Protein AF-A0A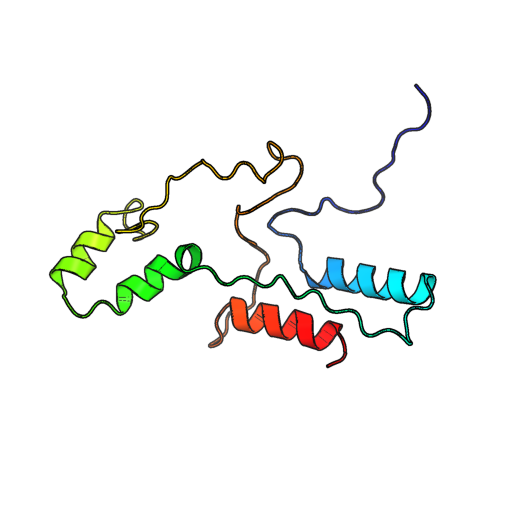3D3V7T3-F1 (afdb_monomer)

Solvent-accessible surface area (backbone atoms only — not comparable to full-atom values): 8305 Å² total; per-residue (Å²): 142,79,78,84,83,74,78,88,64,83,82,86,55,50,59,49,55,63,66,59,59,50,51,51,50,54,51,53,35,60,78,67,66,40,86,90,53,91,84,78,90,79,88,78,78,88,57,65,72,84,46,30,45,61,57,48,68,68,46,81,54,65,65,62,37,51,56,26,34,71,24,61,88,58,55,19,41,68,45,95,50,98,67,71,85,89,73,65,83,70,15,58,94,74,76,42,88,43,92,80,58,85,58,41,87,72,80,92,61,97,61,55,71,66,58,53,54,51,48,56,53,39,55,73,73,73,98

Radius of gyration: 19.42 Å; Cα contacts (8 Å, |Δi|>4): 81; chains: 1; bounding box: 36×46×53 Å

pLDDT: mean 79.69, std 11.75, range [42.53, 96.94]

Foldseek 3Di:
DDDDPPDPDDDDDLADAVLVVLVVVVVVCVVVVVPVPQDDDPPDDDDCQVVVLVVLVPPPDVVLSVQLCVPPVRSSRPRVDPDDPPPPVPCVVVPRHDPPHRPHDDDDDPDDPSVRSVVSRVVSSVD

Secondary structure (DSSP, 8-state):
--------SPPP-TT--HHHHHHHHHHHHHHTT-TTS----------HHHHHHHHGGG-S-HHHHHHHHTTGGGT-TTTT----TT--TTSGGGTS--SS---------SS-HHHHHHHHHHHHHT-

Sequence (127 aa):
MSDEFKRTYPEIDDWTDSRELLAHARQQAKERQLDDVFIVDIDSHISDGGNWPEIMGYVEDPVVREAASAFGNGSKHGAFLNGSEGLQWQNVWGRIPHGQGLKEPVESSELSRETILARRCIEQMGL

Structure (mmCIF, N/CA/C/O backbone):
data_AF-A0A3D3V7T3-F1
#
_entry.id   AF-A0A3D3V7T3-F1
#
loop_
_atom_site.group_PDB
_atom_site.id
_atom_site.type_symbol
_atom_site.label_atom_id
_atom_site.label_alt_id
_atom_site.label_comp_id
_atom_site.label_asym_id
_atom_site.label_entity_id
_atom_site.label_seq_id
_atom_site.pdbx_PDB_ins_code
_atom_site.Cartn_x
_atom_site.Cartn_y
_atom_site.Cartn_z
_atom_site.occupancy
_atom_site.B_iso_or_equiv
_atom_site.auth_seq_id
_atom_site.auth_comp_id
_atom_site.auth_asym_id
_atom_site.auth_atom_id
_atom_site.pdbx_PDB_model_num
ATOM 1 N N . MET A 1 1 ? -8.322 32.851 24.226 1.00 42.53 1 MET A N 1
ATOM 2 C CA . MET A 1 1 ? -7.510 31.808 23.569 1.00 42.53 1 MET A CA 1
ATOM 3 C C . MET A 1 1 ? -7.215 30.778 24.638 1.00 42.53 1 MET A C 1
ATOM 5 O O . MET A 1 1 ? -6.220 30.896 25.334 1.00 42.53 1 MET A O 1
ATOM 9 N N . SER A 1 2 ? -8.202 29.927 24.899 1.00 49.91 2 SER A N 1
ATOM 10 C CA . SER A 1 2 ? -8.234 28.994 26.025 1.00 49.91 2 SER A CA 1
ATOM 11 C C . SER A 1 2 ? -7.915 27.585 25.543 1.00 49.91 2 SER A C 1
ATOM 13 O O . SER A 1 2 ? -8.386 27.193 24.478 1.00 49.91 2 SER A O 1
ATOM 15 N N . ASP A 1 3 ? -7.153 26.891 26.384 1.00 49.31 3 ASP A N 1
ATOM 16 C CA . ASP A 1 3 ? -6.738 25.491 26.348 1.00 49.31 3 ASP A CA 1
ATOM 17 C C . ASP A 1 3 ? -5.832 25.077 25.181 1.00 49.31 3 ASP A C 1
ATOM 19 O O . ASP A 1 3 ? -6.251 24.842 24.049 1.00 49.31 3 ASP A O 1
ATOM 23 N N . GLU A 1 4 ? -4.539 24.965 25.507 1.00 52.84 4 GLU A N 1
ATOM 24 C CA . GLU A 1 4 ? -3.542 24.243 24.722 1.00 52.84 4 GLU A CA 1
ATOM 25 C C . GLU A 1 4 ? -4.068 22.837 24.421 1.00 52.84 4 GLU A C 1
ATOM 27 O O . GLU A 1 4 ? -4.159 21.982 25.304 1.00 52.84 4 GLU A O 1
ATOM 32 N N . PHE A 1 5 ? -4.403 22.583 23.157 1.00 55.09 5 PHE A N 1
ATOM 33 C CA . PHE A 1 5 ? -4.695 21.242 22.675 1.00 55.09 5 PHE A CA 1
ATOM 34 C C . PHE A 1 5 ? -3.397 20.426 22.716 1.00 55.09 5 PHE A C 1
ATOM 36 O O . PHE A 1 5 ? -2.630 20.371 21.753 1.00 55.09 5 PHE A O 1
ATOM 43 N N . LYS A 1 6 ? -3.094 19.851 23.880 1.00 55.62 6 LYS A N 1
ATOM 44 C CA . LYS A 1 6 ? -1.904 19.034 24.080 1.00 55.62 6 LYS A CA 1
ATOM 45 C C . LYS A 1 6 ? -2.131 17.694 23.392 1.00 55.62 6 LYS A C 1
ATOM 47 O O . LYS A 1 6 ? -2.886 16.856 23.875 1.00 55.62 6 LYS A O 1
ATOM 52 N N . ARG A 1 7 ? -1.488 17.515 22.240 1.00 52.09 7 ARG A N 1
ATOM 53 C CA . ARG A 1 7 ? -1.525 16.277 21.457 1.00 52.09 7 ARG A CA 1
ATOM 54 C C . ARG A 1 7 ? -1.022 15.123 22.336 1.00 52.09 7 ARG A C 1
ATOM 56 O O . ARG A 1 7 ? 0.124 15.139 22.777 1.00 52.09 7 ARG A O 1
ATOM 63 N N . THR A 1 8 ? -1.888 14.160 22.640 1.00 63.50 8 THR A N 1
ATOM 64 C CA . THR A 1 8 ? -1.564 13.011 23.508 1.00 63.50 8 THR A CA 1
ATOM 65 C C . THR A 1 8 ? -0.986 11.822 22.747 1.00 63.50 8 THR A C 1
ATOM 67 O O . THR A 1 8 ? -0.442 10.921 23.375 1.00 63.50 8 THR A O 1
ATOM 70 N N . TYR A 1 9 ? -1.091 11.823 21.416 1.00 64.00 9 TYR A N 1
ATOM 71 C CA . TYR A 1 9 ? -0.644 10.737 20.545 1.00 64.00 9 TYR 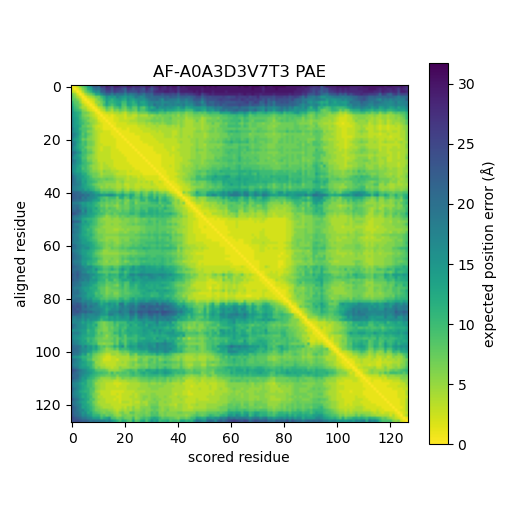A CA 1
ATOM 72 C C . TYR A 1 9 ? 0.309 11.249 19.456 1.00 64.00 9 TYR A C 1
ATOM 74 O O . TYR A 1 9 ? 0.207 12.424 19.074 1.00 64.00 9 TYR A O 1
ATOM 82 N N . PRO A 1 10 ? 1.213 10.388 18.950 1.00 69.62 10 PRO A N 1
ATOM 83 C CA . PRO A 1 10 ? 2.027 10.692 17.779 1.00 69.62 10 PRO A CA 1
ATOM 84 C C . PRO A 1 10 ? 1.169 11.109 16.579 1.00 69.62 10 PRO A C 1
ATOM 86 O O . PRO A 1 10 ? -0.023 10.807 16.493 1.00 69.62 10 PRO A O 1
ATOM 89 N N . GLU A 1 11 ? 1.779 11.842 15.654 1.00 78.88 11 GLU A N 1
ATOM 90 C CA . GLU A 1 11 ? 1.168 12.113 14.359 1.00 78.88 11 GLU A CA 1
ATOM 91 C C . GLU A 1 11 ? 1.079 10.840 13.534 1.00 78.88 11 GLU A C 1
ATOM 93 O O . GLU A 1 11 ? 2.074 10.139 13.411 1.00 78.88 11 GLU A O 1
ATOM 98 N N . ILE A 1 12 ? -0.104 10.565 12.976 1.00 80.19 12 ILE A N 1
ATOM 99 C CA . ILE A 1 12 ? -0.238 9.538 11.947 1.00 80.19 12 ILE A CA 1
ATOM 100 C C . ILE A 1 12 ? 0.344 10.124 10.667 1.00 80.19 12 ILE A C 1
ATOM 102 O O . ILE A 1 12 ? -0.134 11.143 10.167 1.00 80.19 12 ILE A O 1
ATOM 106 N N . ASP A 1 13 ? 1.366 9.466 10.155 1.00 80.56 13 ASP A N 1
ATOM 107 C CA . ASP A 1 13 ? 2.056 9.800 8.921 1.00 80.56 13 ASP A CA 1
ATOM 108 C C . ASP A 1 13 ? 2.251 8.549 8.052 1.00 80.56 13 ASP A C 1
ATOM 110 O O . ASP A 1 13 ? 1.822 7.448 8.402 1.00 80.56 13 ASP A O 1
ATOM 114 N N . ASP A 1 14 ? 2.916 8.708 6.907 1.00 79.75 14 ASP A N 1
ATOM 115 C CA . ASP A 1 14 ? 3.160 7.609 5.970 1.00 79.75 14 ASP A CA 1
ATOM 116 C C . ASP A 1 14 ? 3.953 6.441 6.596 1.00 79.75 14 ASP A C 1
ATOM 118 O O . ASP A 1 14 ? 3.922 5.331 6.066 1.00 79.75 14 ASP A O 1
ATOM 122 N N . TRP A 1 15 ? 4.699 6.677 7.679 1.00 84.00 15 TRP A N 1
ATOM 123 C CA . TRP A 1 15 ? 5.610 5.711 8.302 1.00 84.00 15 TRP A CA 1
ATOM 124 C C . TRP A 1 15 ? 5.010 4.996 9.505 1.00 84.00 15 TRP A C 1
ATOM 126 O O . TRP A 1 15 ? 5.610 4.040 10.002 1.00 84.00 15 TRP A O 1
ATOM 136 N N . THR A 1 16 ? 3.854 5.463 9.970 1.00 84.75 16 THR A N 1
ATOM 137 C CA . THR A 1 16 ? 3.171 4.927 11.141 1.00 84.75 16 THR A CA 1
ATOM 138 C C . THR A 1 16 ? 2.897 3.436 10.963 1.00 84.75 16 THR A C 1
ATOM 140 O O . THR A 1 16 ? 2.388 3.003 9.931 1.00 84.75 16 THR A O 1
ATOM 143 N N . ASP A 1 17 ? 3.244 2.643 11.978 1.00 85.94 17 ASP A N 1
ATOM 144 C CA . ASP A 1 17 ? 2.974 1.209 11.984 1.00 85.94 17 ASP A CA 1
ATOM 145 C C . ASP A 1 17 ? 1.475 0.973 12.182 1.00 85.94 17 ASP A C 1
ATOM 147 O O . ASP A 1 17 ? 0.898 1.370 13.201 1.00 85.94 17 ASP A O 1
ATOM 151 N N . SER A 1 18 ? 0.831 0.310 11.220 1.00 82.25 18 SER A N 1
ATOM 152 C CA . SER A 1 18 ? -0.608 0.057 11.260 1.00 82.25 18 SER A CA 1
ATOM 153 C C . SER A 1 18 ? -1.022 -0.679 12.534 1.00 82.25 18 SER A C 1
ATOM 155 O O . SER A 1 18 ? -2.125 -0.461 13.030 1.00 82.25 18 SER A O 1
ATOM 157 N N . ARG A 1 19 ? -0.143 -1.487 13.146 1.00 82.94 19 ARG A N 1
ATOM 158 C CA . ARG A 1 19 ? -0.442 -2.187 14.407 1.00 82.94 19 ARG A CA 1
ATOM 159 C C . ARG A 1 19 ? -0.716 -1.226 15.562 1.00 82.94 19 ARG A C 1
ATOM 161 O O . ARG A 1 19 ? -1.509 -1.569 16.434 1.00 82.94 19 ARG A O 1
ATOM 168 N N . GLU A 1 20 ? -0.121 -0.033 15.574 1.00 84.75 20 GLU A N 1
ATOM 169 C CA . GLU A 1 20 ? -0.406 0.985 16.593 1.00 84.75 20 GLU A CA 1
ATOM 170 C C . GLU A 1 20 ? -1.816 1.561 16.426 1.00 84.75 20 GLU A C 1
ATOM 172 O O . GLU A 1 20 ? -2.578 1.652 17.393 1.00 84.75 20 GLU A O 1
ATOM 177 N N . LEU A 1 21 ? -2.198 1.885 15.187 1.00 82.62 21 LEU A N 1
ATOM 178 C CA . LEU A 1 21 ? -3.544 2.367 14.850 1.00 82.62 21 LEU A CA 1
ATOM 179 C C . LEU A 1 21 ? -4.602 1.337 15.247 1.00 82.62 21 LEU A C 1
ATOM 181 O O . LEU A 1 21 ? -5.604 1.641 15.898 1.00 82.62 21 LEU A O 1
ATOM 185 N N . LEU A 1 22 ? -4.322 0.091 14.895 1.00 81.81 22 LEU A N 1
ATOM 186 C CA . LEU A 1 22 ? -5.157 -1.058 15.158 1.00 81.81 22 LEU A CA 1
ATOM 187 C C . LEU A 1 22 ? -5.231 -1.383 16.671 1.00 81.81 22 LEU A C 1
ATOM 189 O O . LEU A 1 22 ? -6.309 -1.670 17.201 1.00 81.81 22 LEU A O 1
ATOM 193 N N . ALA A 1 23 ? -4.143 -1.254 17.435 1.00 84.44 23 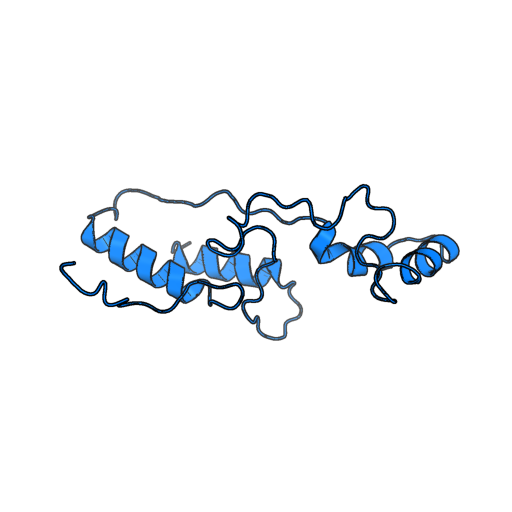ALA A N 1
ATOM 194 C CA . ALA A 1 23 ? -4.180 -1.399 18.895 1.00 84.44 23 ALA A CA 1
ATOM 195 C C . ALA A 1 23 ? -5.097 -0.352 19.557 1.00 84.44 23 ALA A C 1
ATOM 197 O O . ALA A 1 23 ? -5.915 -0.698 20.417 1.00 84.44 23 ALA A O 1
ATOM 198 N N . HIS A 1 24 ? -5.031 0.907 19.108 1.00 85.12 24 HIS A N 1
ATOM 199 C CA . HIS A 1 24 ? -5.942 1.958 19.568 1.00 85.12 24 HIS A CA 1
ATOM 200 C C . HIS A 1 24 ? -7.395 1.685 19.169 1.00 85.12 24 HIS A C 1
ATOM 202 O O . HIS A 1 24 ? -8.296 1.886 19.986 1.00 85.12 24 HIS A O 1
ATOM 208 N N . ALA A 1 25 ? -7.644 1.174 17.960 1.00 83.44 25 ALA A N 1
ATOM 209 C CA . ALA A 1 25 ? -8.984 0.765 17.543 1.00 83.44 25 ALA A CA 1
ATOM 210 C C . ALA A 1 25 ? -9.558 -0.313 18.480 1.00 83.44 25 ALA A C 1
ATOM 212 O O . ALA A 1 25 ? -10.706 -0.208 18.918 1.00 83.44 25 ALA A O 1
ATOM 213 N N . ARG A 1 26 ? -8.745 -1.301 18.889 1.00 84.25 26 ARG A N 1
ATOM 214 C CA . ARG A 1 26 ? -9.172 -2.331 19.852 1.00 84.25 26 ARG A CA 1
ATOM 215 C C . ARG A 1 26 ? -9.457 -1.752 21.238 1.00 84.25 26 ARG A C 1
ATOM 217 O O . ARG A 1 26 ? -10.404 -2.195 21.888 1.00 84.25 26 ARG A O 1
ATOM 224 N N . GLN A 1 27 ? -8.669 -0.781 21.700 1.00 87.19 27 GLN A N 1
ATOM 225 C CA . GLN A 1 27 ? -8.945 -0.075 22.955 1.00 87.19 27 GLN A CA 1
ATOM 226 C C . GLN A 1 27 ? -10.292 0.659 22.889 1.00 87.19 27 GLN A C 1
ATOM 228 O O . GLN A 1 27 ? -11.135 0.467 23.764 1.00 87.19 27 GLN A O 1
ATOM 233 N N . GLN A 1 28 ? -10.529 1.429 21.825 1.00 88.06 28 GLN A N 1
ATOM 234 C CA . GLN A 1 28 ? -11.782 2.163 21.633 1.00 88.06 28 GLN A CA 1
ATOM 235 C C . GLN A 1 28 ? -12.988 1.225 21.520 1.00 88.06 28 GLN A C 1
ATOM 237 O O . GLN A 1 28 ? -14.052 1.534 22.053 1.00 88.06 28 GLN A O 1
ATOM 242 N N . ALA A 1 29 ? -12.832 0.069 20.870 1.00 87.94 29 ALA A N 1
ATOM 243 C CA . ALA A 1 29 ? -13.881 -0.943 20.794 1.00 87.94 29 ALA A CA 1
ATOM 244 C C . ALA A 1 29 ? -14.289 -1.451 22.188 1.00 87.94 29 ALA A C 1
ATOM 246 O O . ALA A 1 29 ? -15.481 -1.533 22.473 1.00 87.94 29 ALA A O 1
ATOM 247 N N . LYS A 1 30 ? -13.319 -1.709 23.079 1.00 88.88 30 LYS A N 1
ATOM 248 C CA . LYS A 1 30 ? -13.584 -2.107 24.475 1.00 88.88 30 LYS A CA 1
ATOM 249 C C . LYS A 1 30 ? -14.276 -0.998 25.267 1.00 88.88 30 LYS A C 1
ATOM 251 O O . LYS A 1 30 ? -15.261 -1.255 25.950 1.00 88.88 30 LYS A O 1
ATOM 256 N N . GLU A 1 31 ? -13.789 0.239 25.161 1.00 93.81 31 GLU A N 1
ATOM 257 C CA . GLU A 1 31 ? -14.382 1.405 25.840 1.00 93.81 31 GLU A CA 1
ATOM 258 C C . GLU A 1 31 ? -15.837 1.646 25.410 1.00 93.81 31 GLU A C 1
ATOM 260 O O . GLU A 1 31 ? -16.671 2.065 26.214 1.00 93.81 31 GLU A O 1
ATOM 265 N N . ARG A 1 32 ? -16.148 1.342 24.146 1.00 93.88 32 ARG A N 1
ATOM 266 C CA . ARG A 1 32 ? -17.476 1.499 23.540 1.00 93.88 32 ARG A CA 1
ATOM 267 C C . ARG A 1 32 ? -18.336 0.234 23.591 1.00 93.88 32 ARG A C 1
ATOM 269 O O . ARG A 1 32 ? -19.454 0.282 23.092 1.00 93.88 32 ARG A O 1
ATOM 276 N N . GLN A 1 33 ? -17.847 -0.852 24.196 1.00 94.44 33 GLN A N 1
ATOM 277 C CA . GLN A 1 33 ? -18.558 -2.131 24.337 1.00 94.44 33 GLN A CA 1
ATOM 278 C C . GLN A 1 33 ? -19.001 -2.727 22.990 1.00 94.44 33 GLN A C 1
ATOM 280 O O . GLN A 1 33 ? -20.111 -3.222 22.862 1.00 94.44 33 GLN A O 1
ATOM 285 N N . LEU A 1 34 ? -18.126 -2.673 21.982 1.00 90.25 34 LEU A N 1
ATOM 286 C CA . LEU A 1 34 ? -18.401 -3.154 20.620 1.00 90.25 34 LEU A CA 1
ATOM 287 C C . LEU A 1 34 ? -17.985 -4.620 20.405 1.00 90.25 34 LEU A C 1
ATOM 289 O O . LEU A 1 34 ? -17.765 -5.035 19.274 1.00 90.25 34 LEU A O 1
ATOM 293 N N . ASP A 1 35 ? -17.816 -5.404 21.473 1.00 87.94 35 ASP A N 1
ATOM 294 C CA . ASP A 1 35 ? -17.352 -6.798 21.386 1.00 87.94 35 ASP A CA 1
A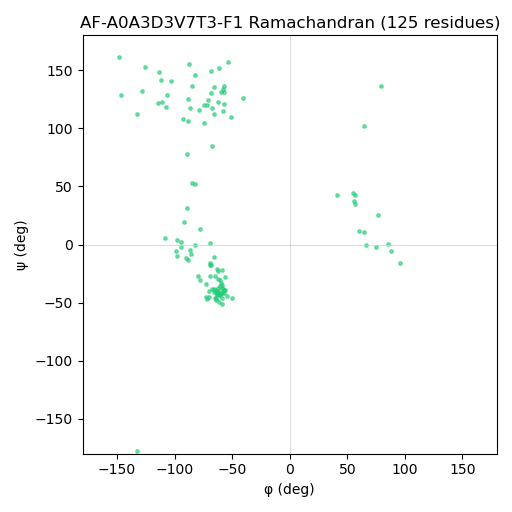TOM 295 C C . ASP A 1 35 ? -18.384 -7.749 20.744 1.00 87.94 35 ASP A C 1
ATOM 297 O O . ASP A 1 35 ? -18.029 -8.856 20.343 1.00 87.94 35 ASP A O 1
ATOM 301 N N . ASP A 1 36 ? -19.646 -7.331 20.633 1.00 91.44 36 ASP A N 1
ATOM 302 C CA . ASP A 1 36 ? -20.729 -8.053 19.956 1.00 91.44 36 ASP A CA 1
ATOM 303 C C . ASP A 1 36 ? -20.927 -7.624 18.490 1.00 91.44 36 ASP A C 1
ATOM 305 O O . ASP A 1 36 ? -21.749 -8.209 17.779 1.00 91.44 36 ASP A O 1
ATOM 309 N N . VAL A 1 37 ? -20.155 -6.639 18.016 1.00 86.56 37 VAL A N 1
ATOM 310 C CA . VAL A 1 37 ? -20.200 -6.136 16.642 1.00 86.56 37 VAL A CA 1
ATOM 311 C C . VAL A 1 37 ? -18.890 -6.454 15.934 1.00 86.56 37 VAL A C 1
ATOM 313 O O . VAL A 1 37 ? -17.814 -6.009 16.327 1.00 86.56 37 VAL A O 1
ATOM 316 N N . PHE A 1 38 ? -18.983 -7.180 14.824 1.00 83.06 38 PHE A N 1
ATOM 317 C CA . PHE A 1 38 ? -17.844 -7.361 13.935 1.00 83.06 38 PHE A CA 1
ATOM 318 C C . PHE A 1 38 ? -17.657 -6.110 13.066 1.00 83.06 38 PHE A C 1
ATOM 320 O O . PHE A 1 38 ? -18.531 -5.763 12.271 1.00 83.06 38 PHE A O 1
ATOM 327 N N . ILE A 1 39 ? -16.528 -5.423 13.244 1.00 78.38 39 ILE A N 1
ATOM 328 C CA . ILE A 1 39 ? -16.178 -4.190 12.531 1.00 78.38 39 ILE A CA 1
ATOM 329 C C . ILE A 1 39 ? -15.017 -4.500 11.593 1.00 78.38 39 ILE A C 1
ATOM 331 O O . ILE A 1 39 ? -13.964 -4.945 12.041 1.00 78.38 39 ILE A O 1
ATOM 335 N N . VAL A 1 40 ? -15.213 -4.239 10.302 1.00 76.06 40 VAL A N 1
ATOM 336 C CA . VAL A 1 40 ? -14.205 -4.439 9.255 1.00 76.06 40 VAL A CA 1
ATOM 337 C C . VAL A 1 40 ? -14.077 -3.161 8.450 1.00 76.06 40 VAL A C 1
ATOM 339 O O . VAL A 1 40 ? -15.085 -2.604 8.014 1.00 76.06 40 VAL A O 1
ATOM 342 N N . ASP A 1 41 ? -12.839 -2.730 8.232 1.00 70.06 41 ASP A N 1
ATOM 343 C CA . ASP A 1 41 ? -12.517 -1.732 7.220 1.00 70.06 41 ASP A CA 1
ATOM 344 C C . ASP A 1 41 ? -12.299 -2.442 5.875 1.00 70.06 41 ASP A C 1
ATOM 346 O O . ASP A 1 41 ? -11.439 -3.316 5.756 1.00 70.06 41 ASP A O 1
ATOM 350 N N . ILE A 1 42 ? -13.143 -2.133 4.889 1.00 63.38 42 ILE A N 1
ATOM 351 C CA . ILE A 1 42 ? -13.192 -2.828 3.591 1.00 63.38 42 ILE A CA 1
ATOM 352 C C . ILE A 1 42 ? -12.418 -2.039 2.519 1.00 63.38 42 ILE A C 1
ATOM 354 O O . ILE A 1 42 ? -12.220 -2.543 1.414 1.00 63.38 42 ILE A O 1
ATOM 358 N N . ASP A 1 43 ? -11.925 -0.835 2.825 1.00 68.12 43 ASP A N 1
ATOM 359 C CA . ASP A 1 43 ? -11.287 0.039 1.835 1.00 68.12 43 ASP A CA 1
ATOM 360 C C . ASP A 1 43 ? -9.796 -0.282 1.630 1.00 68.12 43 ASP A C 1
ATOM 362 O O . ASP A 1 43 ? -8.906 0.560 1.747 1.00 68.12 43 ASP A O 1
ATOM 366 N N . SER A 1 44 ? -9.497 -1.553 1.343 1.00 69.81 44 SER A N 1
ATOM 367 C CA . SER A 1 44 ? -8.151 -1.977 0.965 1.00 69.81 44 SER A CA 1
ATOM 368 C C . SER A 1 44 ? -8.006 -1.957 -0.553 1.00 69.81 44 SER A C 1
ATOM 370 O O . SER A 1 44 ? -8.548 -2.804 -1.267 1.00 69.81 44 SER A O 1
ATOM 372 N N . HIS A 1 45 ? -7.242 -0.987 -1.053 1.00 74.69 45 HIS A N 1
ATOM 373 C CA . HIS A 1 45 ? -6.902 -0.881 -2.465 1.00 74.69 45 HIS A CA 1
ATOM 374 C C . HIS A 1 45 ? -5.442 -1.256 -2.705 1.00 74.69 45 HIS A C 1
ATOM 376 O O . HIS A 1 45 ? -4.522 -0.575 -2.254 1.00 74.69 45 HIS A O 1
ATOM 382 N N . ILE A 1 46 ? -5.231 -2.301 -3.502 1.00 77.06 46 ILE A N 1
ATOM 383 C CA . ILE A 1 46 ? -3.972 -2.482 -4.223 1.00 77.06 46 ILE A CA 1
ATOM 384 C C . ILE A 1 46 ? -4.134 -1.748 -5.550 1.00 77.06 46 ILE A C 1
ATOM 386 O O . ILE A 1 46 ? -5.095 -1.983 -6.280 1.00 77.06 46 ILE A O 1
ATOM 390 N N . SER A 1 47 ? -3.213 -0.830 -5.837 1.00 74.19 47 SER A N 1
ATOM 391 C CA . SER A 1 47 ? -3.183 -0.116 -7.111 1.00 74.19 47 SER A CA 1
ATOM 392 C C . SER A 1 47 ? -1.969 -0.537 -7.921 1.00 74.19 47 SER A C 1
ATOM 394 O O . SER A 1 47 ? -0.871 -0.703 -7.384 1.00 74.19 47 SER A O 1
ATOM 396 N N . ASP A 1 48 ? -2.161 -0.652 -9.230 1.00 78.31 48 ASP A N 1
ATOM 397 C CA . ASP A 1 48 ? -1.102 -1.039 -10.159 1.00 78.31 48 ASP A CA 1
ATOM 398 C C . ASP A 1 48 ? 0.065 -0.047 -10.126 1.00 78.31 48 ASP A C 1
ATOM 400 O O . ASP A 1 48 ? 1.210 -0.439 -10.313 1.00 78.31 48 ASP A O 1
ATOM 404 N N . GLY A 1 49 ? -0.205 1.232 -9.838 1.00 79.69 49 GLY A N 1
ATOM 405 C CA . GLY A 1 49 ? 0.800 2.296 -9.833 1.00 79.69 49 GLY A CA 1
ATOM 406 C C . GLY A 1 49 ? 1.963 2.046 -8.870 1.00 79.69 49 GLY A C 1
ATOM 407 O O . GLY A 1 49 ? 3.106 2.330 -9.225 1.00 79.69 49 GLY A O 1
ATOM 408 N N . GLY A 1 50 ? 1.695 1.479 -7.687 1.00 78.25 50 GLY A N 1
ATOM 409 C CA . GLY A 1 50 ? 2.737 1.147 -6.707 1.00 78.25 50 GLY A CA 1
ATOM 410 C C . GLY A 1 50 ? 3.591 -0.058 -7.113 1.00 78.25 50 GLY A C 1
ATOM 411 O O . GLY A 1 50 ? 4.793 -0.071 -6.866 1.00 78.25 50 GLY A O 1
ATOM 412 N N . ASN A 1 51 ? 2.986 -1.031 -7.798 1.00 84.44 51 ASN A N 1
ATOM 413 C CA . ASN A 1 51 ? 3.643 -2.270 -8.235 1.00 84.44 51 ASN A CA 1
ATOM 414 C C . ASN A 1 51 ? 4.117 -2.217 -9.693 1.00 84.44 51 ASN A C 1
ATOM 416 O O . ASN A 1 51 ? 4.645 -3.192 -10.230 1.00 84.44 51 ASN A O 1
ATOM 420 N N . TRP A 1 52 ? 3.953 -1.070 -10.349 1.00 89.31 52 TRP A N 1
ATOM 421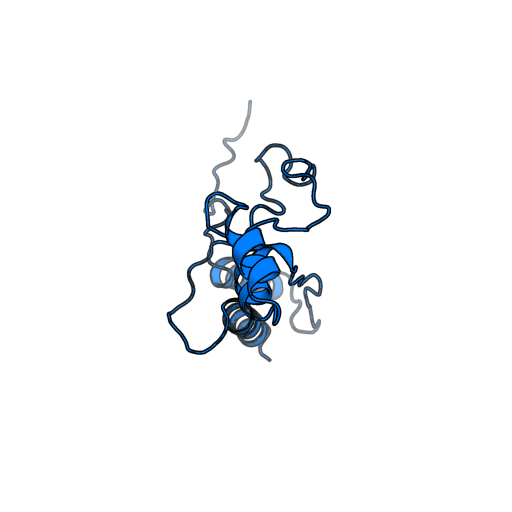 C CA . TRP A 1 52 ? 4.197 -0.916 -11.775 1.00 89.31 52 TRP A CA 1
ATOM 422 C C . TRP A 1 52 ? 5.614 -1.312 -12.217 1.00 89.31 52 TRP A C 1
ATOM 424 O O . TRP A 1 52 ? 5.740 -1.978 -13.247 1.00 89.31 52 TRP A O 1
ATOM 434 N N . PRO A 1 53 ? 6.688 -1.005 -11.457 1.00 89.06 53 PRO A N 1
ATOM 435 C CA . PRO A 1 53 ? 8.032 -1.458 -11.811 1.00 89.06 53 PRO A CA 1
ATOM 436 C C . PRO A 1 53 ? 8.174 -2.982 -11.902 1.00 89.06 53 PRO A C 1
ATOM 438 O O . PRO A 1 53 ? 8.887 -3.475 -12.780 1.00 89.06 53 PRO A O 1
ATOM 441 N N . GLU A 1 54 ? 7.493 -3.718 -11.019 1.00 88.88 54 GLU A N 1
ATOM 442 C CA . GLU A 1 54 ? 7.462 -5.181 -11.028 1.00 88.88 54 GLU A CA 1
ATOM 443 C C . GLU A 1 54 ? 6.631 -5.692 -12.208 1.00 88.88 54 GLU A C 1
ATOM 445 O O . GLU A 1 54 ? 7.108 -6.525 -12.978 1.00 88.88 54 GLU A O 1
ATOM 450 N N . ILE A 1 55 ? 5.438 -5.120 -12.416 1.00 91.12 55 ILE A N 1
ATOM 451 C CA . ILE A 1 55 ? 4.542 -5.450 -13.535 1.00 91.12 55 ILE A CA 1
ATOM 452 C C . ILE A 1 55 ? 5.273 -5.299 -14.876 1.00 91.12 55 ILE A C 1
ATOM 454 O O . ILE A 1 55 ? 5.217 -6.190 -15.724 1.00 91.12 55 ILE A O 1
ATOM 458 N N . MET A 1 56 ? 6.039 -4.217 -15.056 1.00 93.06 56 MET A N 1
ATOM 459 C CA . MET A 1 56 ? 6.854 -4.001 -16.256 1.00 93.06 56 MET A CA 1
ATOM 460 C C . MET A 1 56 ? 7.935 -5.073 -16.455 1.00 93.06 56 MET A C 1
ATOM 462 O O . MET A 1 56 ? 8.371 -5.292 -17.582 1.00 93.06 56 MET A O 1
ATOM 466 N N . GLY A 1 57 ? 8.360 -5.779 -15.404 1.00 89.94 57 GLY A N 1
ATOM 467 C CA . GLY A 1 57 ? 9.259 -6.931 -15.502 1.00 89.94 57 GLY A CA 1
ATOM 468 C C . GLY A 1 57 ? 8.656 -8.128 -16.245 1.00 89.94 57 GLY A C 1
ATOM 469 O O . GLY A 1 57 ? 9.401 -8.875 -16.881 1.00 89.94 57 GLY A O 1
ATOM 470 N N . TYR A 1 58 ? 7.328 -8.269 -16.228 1.00 93.44 58 TYR A N 1
ATOM 471 C CA . TYR A 1 58 ? 6.602 -9.356 -16.892 1.00 93.44 58 TYR A CA 1
ATOM 472 C C . TYR A 1 58 ? 6.269 -9.067 -18.365 1.00 93.44 58 TYR A C 1
ATOM 474 O O . TYR A 1 58 ? 5.755 -9.943 -19.056 1.00 93.44 58 TYR A O 1
ATOM 482 N N . VAL A 1 59 ? 6.567 -7.866 -18.879 1.00 94.62 59 VAL A N 1
ATOM 483 C CA . VAL A 1 59 ? 6.327 -7.518 -20.290 1.00 94.62 59 VAL A CA 1
ATOM 484 C C . VAL A 1 59 ? 7.222 -8.365 -21.192 1.00 94.62 59 VAL A C 1
ATOM 486 O O . VAL A 1 59 ? 8.439 -8.195 -21.195 1.00 94.62 59 VAL A O 1
ATOM 489 N N . GLU A 1 60 ? 6.635 -9.264 -21.979 1.00 96.56 60 GLU A N 1
ATOM 490 C CA . GLU A 1 60 ? 7.380 -10.225 -22.805 1.00 96.56 60 GLU A CA 1
ATOM 491 C C . GLU A 1 60 ? 8.256 -9.549 -23.864 1.00 96.56 60 GLU A C 1
ATOM 493 O O . GLU A 1 60 ? 9.411 -9.939 -24.041 1.00 96.56 60 GLU A O 1
ATOM 498 N N . ASP A 1 61 ? 7.744 -8.499 -24.512 1.00 96.94 61 ASP A N 1
ATOM 499 C CA . ASP A 1 61 ? 8.481 -7.757 -25.531 1.00 96.94 61 ASP A CA 1
ATOM 500 C C . ASP A 1 61 ? 9.671 -6.999 -24.901 1.00 96.94 61 ASP A C 1
ATOM 502 O O . ASP A 1 61 ? 9.475 -6.114 -24.058 1.00 96.94 61 ASP A O 1
ATOM 506 N N . PRO A 1 62 ? 10.921 -7.318 -25.288 1.00 94.12 62 PRO A N 1
ATOM 507 C CA . PRO A 1 62 ? 12.101 -6.715 -24.678 1.00 94.12 62 PRO A CA 1
ATOM 508 C C . PRO A 1 62 ? 12.258 -5.228 -25.019 1.00 94.12 62 PRO A C 1
ATOM 510 O O . PRO A 1 62 ? 12.841 -4.490 -24.228 1.00 94.12 62 PRO A O 1
ATOM 513 N N . VAL A 1 63 ? 11.736 -4.768 -26.160 1.00 95.38 63 VAL A N 1
ATOM 514 C CA . VAL A 1 63 ? 11.797 -3.358 -26.568 1.00 95.38 63 VAL A CA 1
ATOM 515 C C . VAL A 1 63 ? 10.837 -2.533 -25.724 1.00 95.38 63 VAL A C 1
ATOM 517 O O . VAL A 1 63 ? 11.221 -1.480 -25.221 1.00 95.38 63 VAL A O 1
ATOM 520 N N . VAL A 1 64 ? 9.611 -3.016 -25.516 1.00 94.81 64 VAL A N 1
ATOM 521 C CA . VAL A 1 64 ? 8.633 -2.338 -24.649 1.00 94.81 64 VAL A CA 1
ATOM 522 C C . VAL A 1 64 ? 9.131 -2.303 -23.203 1.00 94.81 64 VAL A C 1
ATOM 524 O O . VA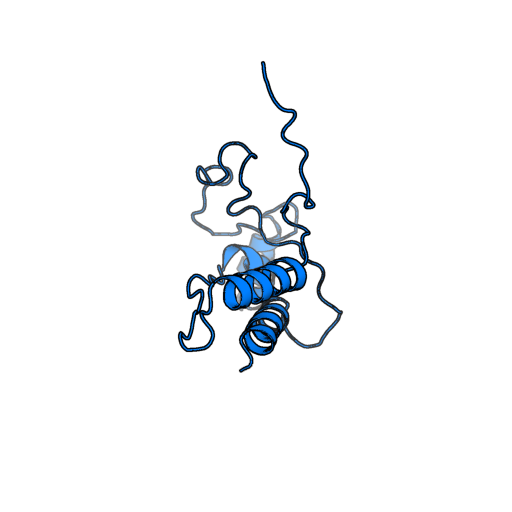L A 1 64 ? 9.036 -1.269 -22.538 1.00 94.81 64 VAL A O 1
ATOM 527 N N . ARG A 1 65 ? 9.723 -3.404 -22.728 1.00 93.12 65 ARG A N 1
ATOM 528 C CA . ARG A 1 65 ? 10.318 -3.491 -21.389 1.00 93.12 65 ARG A CA 1
ATOM 529 C C . ARG A 1 65 ? 11.459 -2.496 -21.186 1.00 93.12 65 ARG A C 1
ATOM 531 O O . ARG A 1 65 ? 11.525 -1.859 -20.139 1.00 93.12 65 ARG A O 1
ATOM 538 N N . GLU A 1 66 ? 12.337 -2.349 -22.176 1.00 92.50 66 GLU A N 1
ATOM 539 C CA . GLU A 1 66 ? 13.431 -1.376 -22.127 1.00 92.50 66 GLU A CA 1
ATOM 540 C C . GLU A 1 66 ? 12.914 0.061 -22.238 1.00 92.50 66 GLU A C 1
ATOM 542 O O . GLU A 1 66 ? 13.342 0.936 -21.488 1.00 92.50 66 GLU A O 1
ATOM 547 N N . ALA A 1 67 ? 11.926 0.307 -23.102 1.00 94.00 67 ALA A N 1
ATOM 548 C CA . ALA A 1 67 ? 11.280 1.610 -23.209 1.00 94.00 67 ALA A CA 1
ATOM 549 C C . ALA A 1 67 ? 10.645 2.048 -21.877 1.00 94.00 67 ALA A C 1
ATOM 551 O O . ALA A 1 67 ? 10.708 3.229 -21.536 1.00 94.00 67 ALA A O 1
ATOM 552 N N . ALA A 1 68 ? 10.101 1.115 -21.085 1.00 92.88 68 ALA A N 1
ATOM 553 C CA . ALA A 1 68 ? 9.598 1.410 -19.743 1.00 92.88 68 ALA A CA 1
ATOM 554 C C . ALA A 1 68 ? 10.694 1.951 -18.807 1.00 92.88 68 ALA A C 1
ATOM 556 O O . ALA A 1 68 ? 10.421 2.838 -18.000 1.00 92.88 68 ALA A O 1
ATOM 557 N N . SER A 1 69 ? 11.940 1.476 -18.930 1.00 89.19 69 SER A N 1
ATOM 558 C CA . SER A 1 69 ? 13.076 1.951 -18.122 1.00 89.19 69 SER A CA 1
ATOM 559 C C . SER A 1 69 ? 13.398 3.429 -18.366 1.00 89.19 69 SER A C 1
ATOM 561 O O . SER A 1 69 ? 13.973 4.075 -17.498 1.00 89.19 69 SER A O 1
ATOM 563 N N . ALA A 1 70 ? 12.991 4.015 -19.496 1.00 89.44 70 ALA A N 1
ATOM 564 C CA . ALA A 1 70 ? 13.167 5.449 -19.732 1.00 89.44 70 ALA A CA 1
ATOM 565 C C . ALA A 1 70 ? 12.268 6.330 -18.834 1.00 89.44 70 ALA A C 1
ATOM 567 O O . ALA A 1 70 ? 12.540 7.521 -18.672 1.00 89.44 70 ALA A O 1
ATOM 568 N N . PHE A 1 71 ? 11.213 5.767 -18.234 1.00 86.75 71 PHE A N 1
ATOM 569 C CA . PHE A 1 71 ? 10.293 6.481 -17.344 1.00 86.75 71 PHE A CA 1
ATOM 570 C C . PHE A 1 71 ? 10.772 6.474 -15.889 1.00 86.75 71 PHE A C 1
ATOM 572 O O . PHE A 1 71 ? 11.523 5.597 -15.451 1.00 86.75 71 PHE A O 1
ATOM 579 N N . GLY A 1 72 ? 10.324 7.474 -15.121 1.00 77.44 72 GLY A N 1
ATOM 580 C CA . GLY A 1 72 ? 10.606 7.568 -13.688 1.00 77.44 72 GLY A CA 1
ATOM 581 C C . GLY A 1 72 ? 12.103 7.559 -13.359 1.00 77.44 72 GLY A C 1
ATOM 582 O O . GLY A 1 72 ? 12.500 6.949 -12.369 1.00 77.44 72 GLY A O 1
ATOM 583 N N . ASN A 1 73 ? 12.949 8.160 -14.204 1.00 84.75 73 ASN A N 1
ATOM 584 C CA . ASN A 1 73 ? 14.410 8.179 -14.042 1.00 84.75 73 ASN A CA 1
ATOM 585 C C . ASN A 1 73 ? 15.040 6.772 -13.912 1.00 84.75 73 ASN A C 1
ATOM 587 O O . ASN A 1 73 ? 15.856 6.534 -13.022 1.00 84.75 73 ASN A O 1
ATOM 591 N N . GLY A 1 74 ? 14.631 5.811 -14.748 1.00 84.81 74 GLY A N 1
ATOM 592 C CA . GLY A 1 74 ? 15.136 4.431 -14.675 1.00 84.81 74 GLY A CA 1
ATOM 593 C C . GLY A 1 74 ? 14.249 3.478 -13.878 1.00 84.81 74 GLY A C 1
ATOM 594 O O . GLY A 1 74 ? 14.407 2.263 -13.969 1.00 84.81 74 GLY A O 1
ATOM 595 N N . SER A 1 75 ? 13.319 4.009 -13.081 1.00 85.19 75 SER A N 1
ATOM 596 C CA . SER A 1 75 ? 12.543 3.208 -12.130 1.00 85.19 75 SER A CA 1
ATOM 597 C C . SER A 1 75 ? 11.293 2.562 -12.722 1.00 85.19 75 SER A C 1
ATOM 599 O O . SER A 1 75 ? 10.661 1.765 -12.036 1.00 85.19 75 SER A O 1
ATOM 601 N N . LYS A 1 76 ? 10.925 2.897 -13.967 1.00 89.12 76 LYS A N 1
ATOM 602 C CA . LYS A 1 76 ? 9.711 2.423 -14.659 1.00 89.12 76 LYS A CA 1
ATOM 603 C C . LYS A 1 76 ? 8.393 2.903 -14.043 1.00 89.12 76 LYS A C 1
ATOM 605 O O . LYS A 1 76 ? 7.333 2.590 -14.582 1.00 89.12 76 LYS A O 1
ATOM 610 N N . HIS A 1 77 ? 8.423 3.677 -12.956 1.00 85.75 77 HIS A N 1
ATOM 611 C CA . HIS A 1 77 ? 7.214 4.268 -12.381 1.00 85.75 77 HIS A CA 1
ATOM 612 C C . HIS A 1 77 ? 6.502 5.134 -13.425 1.00 85.75 77 HIS A C 1
ATOM 614 O O . HIS A 1 77 ? 7.138 5.908 -14.142 1.00 85.75 77 HIS A O 1
ATOM 620 N N . GLY A 1 78 ? 5.182 4.965 -13.532 1.00 83.88 78 GLY A N 1
ATOM 621 C CA . GLY A 1 78 ? 4.356 5.735 -14.463 1.00 83.88 78 GLY A CA 1
ATOM 622 C C . GLY A 1 78 ? 4.467 5.331 -15.939 1.00 83.88 78 GLY A C 1
ATOM 623 O O . GLY A 1 78 ? 3.758 5.906 -16.764 1.00 83.88 78 GLY A O 1
ATOM 624 N N . ALA A 1 79 ? 5.315 4.359 -16.305 1.00 89.50 79 ALA A N 1
ATOM 625 C CA . ALA A 1 79 ? 5.524 3.970 -17.702 1.00 89.50 79 A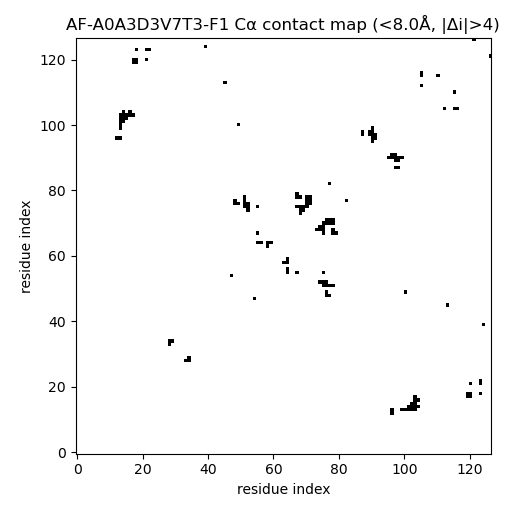LA A CA 1
ATOM 626 C C . ALA A 1 79 ? 4.213 3.552 -18.381 1.00 89.50 79 ALA A C 1
ATOM 628 O O . ALA A 1 79 ? 3.568 2.605 -17.953 1.00 89.50 79 ALA A O 1
ATOM 629 N N . PHE A 1 80 ? 3.815 4.227 -19.459 1.00 89.75 80 PHE A N 1
ATOM 630 C CA . PHE A 1 80 ? 2.581 3.907 -20.200 1.00 89.75 80 PHE A CA 1
ATOM 631 C C . PHE A 1 80 ? 1.276 4.005 -19.385 1.00 89.75 80 PHE A C 1
ATOM 633 O O . PHE A 1 80 ? 0.225 3.581 -19.867 1.00 89.75 80 PHE A O 1
ATOM 640 N N . LEU A 1 81 ? 1.308 4.586 -18.181 1.00 85.50 81 LEU A N 1
ATOM 641 C CA . LEU A 1 81 ? 0.104 4.857 -17.404 1.00 85.50 81 LEU A CA 1
ATOM 642 C C . LEU A 1 81 ? -0.512 6.184 -17.841 1.00 85.50 81 LEU A C 1
ATOM 644 O O . LEU A 1 81 ? 0.169 7.198 -17.972 1.00 85.50 81 LEU A O 1
ATOM 648 N N . ASN A 1 82 ? -1.835 6.198 -17.995 1.00 79.25 82 ASN A N 1
ATOM 649 C CA . ASN A 1 82 ? -2.603 7.427 -18.193 1.00 79.25 82 ASN A CA 1
ATOM 650 C C . ASN A 1 82 ? -2.878 8.115 -16.842 1.00 79.25 82 ASN A C 1
ATOM 652 O O . ASN A 1 82 ? -4.023 8.357 -16.465 1.00 79.25 82 ASN A O 1
ATOM 656 N N . GLY A 1 83 ? -1.817 8.338 -16.065 1.00 70.56 83 GLY A N 1
ATOM 657 C CA . GLY A 1 83 ? -1.861 9.017 -14.776 1.00 70.56 83 GLY A CA 1
ATOM 658 C C . GLY A 1 83 ? -1.262 10.412 -14.898 1.00 70.56 83 GLY A C 1
ATOM 659 O O . GLY A 1 83 ? -0.154 10.573 -15.397 1.00 70.56 83 GLY A O 1
ATOM 660 N N . SER A 1 84 ? -1.982 11.434 -14.440 1.00 66.75 84 SER A N 1
ATOM 661 C CA . SER A 1 84 ? -1.409 12.772 -14.270 1.00 66.75 84 SER A CA 1
ATOM 662 C C . SER A 1 84 ? -0.802 12.880 -12.874 1.00 66.75 84 SER A C 1
ATOM 664 O O . SER A 1 84 ? -1.531 12.958 -11.880 1.00 66.75 84 SER A O 1
ATOM 666 N N . GLU A 1 85 ? 0.527 12.866 -12.792 1.00 61.25 85 GLU A N 1
ATOM 667 C CA . GLU A 1 85 ? 1.244 13.062 -11.531 1.00 61.25 85 GLU A CA 1
ATOM 668 C C . GLU A 1 85 ? 0.859 14.410 -10.890 1.00 61.25 85 GLU A C 1
ATOM 670 O O . GLU A 1 85 ? 0.732 15.430 -11.567 1.00 61.25 85 GLU A O 1
ATOM 675 N N . GLY A 1 86 ? 0.630 14.416 -9.573 1.00 58.09 86 GLY A N 1
ATOM 676 C CA . GLY A 1 86 ? 0.331 15.635 -8.811 1.00 58.09 86 GLY A CA 1
ATOM 677 C C . GLY A 1 86 ? -1.145 16.053 -8.714 1.00 58.09 86 GLY A C 1
ATOM 678 O O . GLY A 1 86 ? -1.446 16.958 -7.943 1.00 58.09 86 GLY A O 1
ATOM 679 N N . LEU A 1 87 ? -2.090 15.386 -9.393 1.00 61.75 87 LEU A N 1
ATOM 680 C CA . LEU A 1 87 ? -3.538 15.672 -9.273 1.00 61.75 87 LEU A CA 1
ATOM 681 C C . LEU A 1 87 ? -4.247 14.867 -8.163 1.00 61.75 87 LEU A C 1
ATOM 683 O O . LEU A 1 87 ? -5.432 14.549 -8.263 1.00 61.75 87 LEU A O 1
ATOM 687 N N . GLN A 1 88 ? -3.541 14.539 -7.081 1.00 61.91 88 GLN A N 1
ATOM 688 C CA . GLN A 1 88 ? -4.116 13.862 -5.913 1.00 61.91 88 GLN A CA 1
ATOM 689 C C . GLN A 1 88 ? -4.645 14.907 -4.915 1.00 61.91 88 GLN A C 1
ATOM 691 O O . GLN A 1 88 ? -4.011 15.213 -3.910 1.00 61.91 88 GLN A O 1
ATOM 696 N N . TRP A 1 89 ? -5.824 15.473 -5.196 1.00 66.31 89 TRP A N 1
ATOM 697 C CA . TRP A 1 89 ? -6.465 16.544 -4.403 1.00 66.31 89 TRP A CA 1
ATOM 698 C C . TRP A 1 89 ? -6.974 16.111 -3.017 1.00 66.31 89 TRP A C 1
ATOM 700 O O . TRP A 1 89 ? -7.58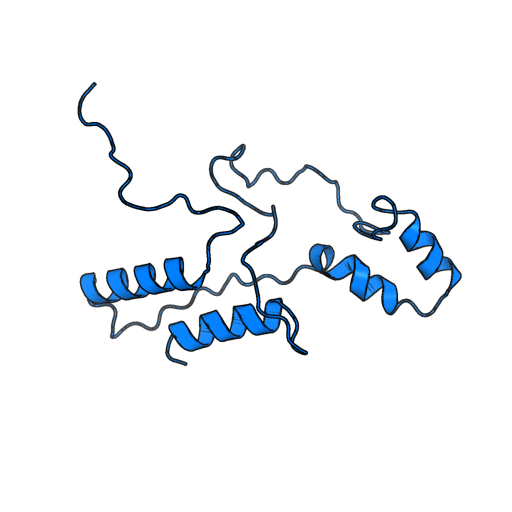6 16.898 -2.298 1.00 66.31 89 TRP A O 1
ATOM 710 N N . GLN A 1 90 ? -6.766 14.849 -2.652 1.00 71.19 90 GLN A N 1
ATOM 711 C CA . GLN A 1 90 ? -7.346 14.244 -1.456 1.00 71.19 90 GLN A CA 1
ATOM 712 C C . GLN A 1 90 ? -6.447 14.393 -0.221 1.00 71.19 90 GLN A C 1
ATOM 714 O O . GLN A 1 90 ? -6.910 14.199 0.895 1.00 71.19 90 GLN A O 1
ATOM 719 N N . ASN A 1 91 ? -5.184 14.807 -0.383 1.00 72.38 91 ASN A N 1
ATOM 720 C CA . ASN A 1 91 ? -4.214 14.896 0.718 1.00 72.38 91 ASN A CA 1
ATOM 721 C C . ASN A 1 91 ? -4.380 16.133 1.622 1.00 72.38 91 ASN A C 1
ATOM 723 O O . ASN A 1 91 ? -3.469 16.483 2.372 1.00 72.38 91 ASN A O 1
ATOM 727 N N . VAL A 1 92 ? -5.508 16.844 1.512 1.00 76.62 92 VAL A N 1
ATOM 728 C CA . VAL A 1 92 ? -5.858 18.041 2.296 1.00 76.62 92 VAL A CA 1
ATOM 729 C C . VAL A 1 92 ? -4.657 18.994 2.483 1.00 76.62 92 VAL A C 1
ATOM 731 O O . VAL A 1 92 ? -4.412 19.509 3.575 1.00 76.62 92 VAL A O 1
ATOM 734 N N . TRP A 1 93 ? -3.873 19.213 1.417 1.00 73.38 93 TRP A N 1
ATOM 735 C CA . TRP A 1 93 ? -2.695 20.089 1.418 1.00 73.38 93 TRP A CA 1
ATOM 736 C C . TRP A 1 93 ? -1.667 19.704 2.501 1.00 73.38 93 TRP A C 1
ATOM 738 O O . TRP A 1 93 ? -1.061 20.564 3.138 1.00 73.38 93 TRP A O 1
ATOM 748 N N . GLY A 1 94 ? -1.497 18.400 2.727 1.00 67.88 94 GLY A N 1
ATOM 749 C CA . GLY A 1 94 ? -0.560 17.821 3.689 1.00 67.88 94 GLY A CA 1
ATOM 750 C C . GLY A 1 94 ? -1.089 17.703 5.119 1.00 67.88 94 GLY A C 1
ATOM 751 O O . GLY A 1 94 ? -0.357 17.234 5.981 1.00 67.88 94 GLY A O 1
ATOM 752 N N . ARG A 1 95 ? -2.338 18.104 5.401 1.00 70.50 95 ARG A N 1
ATOM 753 C CA . ARG A 1 95 ? -2.933 17.932 6.742 1.00 70.50 95 ARG A CA 1
ATOM 754 C C . ARG A 1 95 ? -3.408 16.511 7.015 1.00 70.50 95 ARG A C 1
ATOM 756 O O . ARG A 1 95 ? -3.448 16.104 8.169 1.00 70.50 95 ARG A O 1
ATOM 763 N N . ILE A 1 96 ? -3.833 15.805 5.971 1.00 70.75 96 ILE A N 1
ATOM 764 C CA . ILE A 1 96 ? -4.247 14.405 6.041 1.00 70.75 96 ILE A CA 1
ATOM 765 C C . ILE A 1 96 ? -3.540 13.707 4.883 1.00 70.75 96 ILE A C 1
ATOM 767 O O . ILE A 1 96 ? -3.843 14.029 3.733 1.00 70.75 96 ILE A O 1
ATOM 771 N N . PRO A 1 97 ? -2.577 12.808 5.139 1.00 68.62 97 PRO A N 1
ATOM 772 C CA . PRO A 1 97 ? -1.920 12.090 4.060 1.00 68.62 97 PRO A CA 1
ATOM 773 C C . PRO A 1 97 ? -2.965 11.298 3.268 1.00 68.62 97 PRO A C 1
ATOM 775 O O . PRO A 1 97 ? -3.812 10.612 3.833 1.00 68.62 97 PRO A O 1
ATOM 778 N N . HIS A 1 98 ? -2.926 11.424 1.942 1.00 71.19 98 HIS A N 1
ATOM 779 C CA . HIS A 1 98 ? -3.782 10.655 1.047 1.00 71.19 98 HIS A CA 1
ATOM 780 C C . HIS A 1 98 ? -3.037 10.349 -0.249 1.00 71.19 98 HIS A C 1
ATOM 782 O O . HIS A 1 98 ? -2.486 11.252 -0.889 1.00 71.19 98 HIS A O 1
ATOM 788 N N . GLY A 1 99 ? -3.014 9.074 -0.637 1.00 64.69 99 GLY A N 1
ATOM 789 C CA . GLY A 1 99 ? -2.408 8.625 -1.892 1.00 64.69 99 GLY A CA 1
ATOM 790 C C . GLY A 1 99 ? -0.889 8.828 -1.996 1.00 64.69 99 GLY A C 1
ATOM 791 O O . GLY A 1 99 ? -0.346 8.661 -3.080 1.00 64.69 99 GLY A O 1
ATOM 792 N N . GLN A 1 100 ? -0.192 9.176 -0.904 1.00 67.94 100 GLN A N 1
ATOM 793 C CA . GLN A 1 100 ? 1.279 9.309 -0.869 1.00 67.94 100 GLN A CA 1
ATOM 794 C C . GLN A 1 100 ? 2.006 7.963 -0.685 1.00 67.94 100 GLN A C 1
ATOM 796 O O . GLN A 1 100 ? 3.237 7.912 -0.674 1.00 67.94 100 GLN A O 1
ATOM 801 N N . GLY A 1 101 ? 1.230 6.878 -0.581 1.00 70.38 101 GLY A N 1
ATOM 802 C CA . GLY A 1 101 ? 1.702 5.524 -0.319 1.00 70.38 101 GLY A CA 1
ATOM 803 C C . GLY A 1 101 ? 2.008 5.293 1.162 1.00 70.38 101 GLY A C 1
ATOM 804 O O . GLY A 1 101 ? 2.637 6.119 1.817 1.00 70.38 101 GLY A O 1
ATOM 805 N N . LEU A 1 102 ? 1.582 4.144 1.686 1.00 75.81 102 LEU A N 1
ATOM 806 C CA . LEU A 1 102 ? 1.987 3.681 3.013 1.00 75.81 102 LEU A CA 1
ATOM 807 C C . LEU A 1 102 ? 3.458 3.256 2.963 1.00 75.81 102 LEU A C 1
ATOM 809 O O . LEU A 1 102 ? 3.822 2.380 2.176 1.00 75.81 102 LEU A O 1
ATOM 813 N N . LYS A 1 103 ? 4.290 3.832 3.830 1.00 82.50 103 LYS A N 1
ATOM 814 C CA . LYS A 1 103 ? 5.738 3.587 3.954 1.00 82.50 103 LYS A CA 1
ATOM 815 C C . LYS A 1 103 ? 6.111 2.807 5.215 1.00 82.50 103 LYS A C 1
ATOM 817 O O . LYS A 1 103 ? 7.294 2.574 5.444 1.00 82.50 103 LYS A O 1
ATOM 822 N N . GLU A 1 104 ? 5.120 2.350 5.985 1.00 85.88 104 GLU A N 1
ATOM 823 C CA . GLU A 1 104 ? 5.298 1.454 7.136 1.00 85.88 104 GLU A CA 1
ATOM 824 C C . GLU A 1 104 ? 6.339 0.361 6.835 1.00 85.88 104 GLU A C 1
ATOM 826 O O . GLU A 1 104 ? 6.196 -0.347 5.837 1.00 85.88 104 GLU A O 1
ATOM 831 N N . PRO A 1 105 ? 7.383 0.172 7.649 1.00 85.62 105 PRO A N 1
ATOM 832 C CA . PRO A 1 105 ? 8.375 -0.859 7.387 1.00 85.62 105 PRO A CA 1
ATOM 833 C C . PRO A 1 105 ? 7.770 -2.270 7.496 1.00 85.62 105 PRO A C 1
ATOM 835 O O . PRO A 1 105 ? 7.052 -2.617 8.439 1.00 85.62 105 PRO A O 1
ATOM 838 N N . VAL A 1 106 ? 8.110 -3.118 6.526 1.00 88.38 106 VAL A N 1
ATOM 839 C CA . VAL A 1 106 ? 7.834 -4.561 6.564 1.00 88.38 106 VAL A CA 1
ATOM 840 C C . VAL A 1 106 ? 9.150 -5.321 6.652 1.00 88.38 106 VAL A C 1
ATOM 842 O O . VAL A 1 106 ? 10.178 -4.860 6.156 1.00 88.38 106 VAL A O 1
ATOM 845 N N . GLU A 1 107 ? 9.126 -6.471 7.318 1.00 85.94 107 GLU A N 1
ATOM 846 C CA . GLU A 1 107 ? 10.297 -7.341 7.401 1.00 85.94 107 GLU A CA 1
ATOM 847 C C . GLU A 1 107 ? 10.614 -7.943 6.028 1.00 85.94 107 GLU A C 1
ATOM 849 O O . GLU A 1 107 ? 9.715 -8.181 5.219 1.00 85.94 107 GLU A O 1
ATOM 854 N N . SER A 1 108 ? 11.899 -8.204 5.772 1.00 82.94 108 SER A N 1
ATOM 855 C CA . SER A 1 108 ? 12.322 -8.896 4.554 1.00 82.94 108 SER A CA 1
ATOM 856 C C . SER A 1 108 ? 11.715 -10.297 4.529 1.00 82.94 108 SER A C 1
ATOM 858 O O . SER A 1 108 ? 11.939 -11.091 5.442 1.00 82.94 108 SER A O 1
ATOM 860 N N . SER A 1 109 ? 10.963 -10.606 3.478 1.00 86.94 109 SER A N 1
ATOM 861 C CA . SER A 1 109 ? 10.234 -11.863 3.334 1.00 86.94 109 SER A CA 1
ATOM 862 C C . SER A 1 109 ? 10.134 -12.260 1.865 1.00 86.94 109 SER A C 1
ATOM 864 O O . SER A 1 109 ? 10.252 -11.417 0.982 1.00 86.94 109 SER A O 1
ATOM 866 N N . GLU A 1 110 ? 9.854 -13.539 1.620 1.00 88.12 110 GLU A N 1
ATOM 867 C CA . GLU A 1 110 ? 9.414 -14.047 0.312 1.00 88.12 110 GLU A CA 1
ATOM 868 C C . GLU A 1 110 ? 8.003 -13.545 -0.053 1.00 88.12 110 GLU A C 1
ATOM 870 O O . GLU A 1 110 ? 7.575 -13.633 -1.200 1.00 88.12 110 GLU A O 1
ATOM 875 N N . LEU A 1 111 ? 7.243 -13.057 0.935 1.00 87.81 111 LEU A N 1
ATOM 876 C CA . LEU A 1 111 ? 5.905 -12.508 0.731 1.00 87.81 111 LEU A CA 1
ATOM 877 C C . LEU A 1 111 ? 5.970 -11.055 0.264 1.00 87.81 111 LEU A C 1
ATOM 879 O O . LEU A 1 111 ? 6.799 -10.278 0.740 1.00 87.81 111 LEU A O 1
ATOM 883 N N . SER A 1 112 ? 5.021 -10.666 -0.592 1.00 85.94 112 SER A N 1
ATOM 884 C CA . SER A 1 112 ? 4.852 -9.262 -0.963 1.00 85.94 112 SER A CA 1
ATOM 885 C C . SER A 1 112 ? 4.503 -8.410 0.259 1.00 85.94 112 SER A C 1
ATOM 887 O O . SER A 1 112 ? 3.868 -8.877 1.216 1.00 85.94 112 SER A O 1
ATOM 889 N N . ARG A 1 113 ? 4.876 -7.130 0.204 1.00 85.75 113 ARG A N 1
ATOM 890 C CA . ARG A 1 113 ? 4.556 -6.133 1.232 1.00 85.75 113 ARG A CA 1
ATOM 891 C C . ARG A 1 113 ? 3.065 -6.134 1.569 1.00 85.75 113 ARG A C 1
ATOM 893 O O . ARG A 1 113 ? 2.694 -6.161 2.738 1.00 85.75 113 ARG A O 1
ATOM 900 N N . GLU A 1 114 ? 2.221 -6.160 0.549 1.00 84.88 114 GLU A N 1
ATOM 901 C CA . GLU A 1 114 ? 0.760 -6.122 0.641 1.00 84.88 114 GLU A CA 1
ATOM 902 C C . GLU A 1 114 ? 0.236 -7.347 1.390 1.00 84.88 114 GLU A C 1
ATOM 904 O O . GLU A 1 114 ? -0.641 -7.226 2.240 1.00 84.88 114 GLU A O 1
ATOM 909 N N . THR A 1 115 ? 0.823 -8.521 1.138 1.00 87.38 115 THR A N 1
ATOM 910 C CA . THR A 1 115 ? 0.453 -9.761 1.831 1.00 87.38 115 THR A CA 1
ATOM 911 C C . THR A 1 115 ? 0.796 -9.688 3.318 1.00 87.38 115 THR A C 1
ATOM 913 O O . THR A 1 115 ? 0.010 -10.126 4.158 1.00 87.38 115 THR A O 1
ATOM 916 N N . ILE A 1 116 ? 1.959 -9.126 3.663 1.00 89.38 116 ILE A N 1
ATOM 917 C CA . ILE A 1 116 ? 2.380 -8.947 5.059 1.00 89.38 116 ILE A CA 1
ATOM 918 C C . ILE A 1 116 ? 1.428 -7.989 5.782 1.00 89.38 116 ILE A C 1
ATOM 920 O O . ILE A 1 116 ? 0.951 -8.310 6.870 1.00 89.38 116 ILE A O 1
ATOM 924 N N . LEU A 1 117 ? 1.121 -6.840 5.174 1.00 86.44 117 LEU A N 1
ATOM 925 C CA . LEU A 1 117 ? 0.211 -5.849 5.755 1.00 86.44 117 LEU A CA 1
ATOM 926 C C . LEU A 1 117 ? -1.210 -6.412 5.910 1.00 86.44 117 LEU A C 1
ATOM 928 O O . LEU A 1 117 ? -1.807 -6.269 6.974 1.00 86.44 117 LEU A O 1
ATOM 932 N N . ALA A 1 118 ? -1.717 -7.145 4.913 1.00 85.00 118 ALA A N 1
ATOM 933 C CA . ALA A 1 118 ? -3.018 -7.806 4.998 1.00 85.00 118 ALA A CA 1
ATOM 934 C C . ALA A 1 118 ? -3.083 -8.812 6.160 1.00 85.00 118 ALA A C 1
ATOM 936 O O . ALA A 1 118 ? -4.071 -8.841 6.893 1.00 85.00 118 ALA A O 1
ATOM 937 N N . ARG A 1 119 ? -2.020 -9.600 6.383 1.00 85.94 119 ARG A N 1
ATOM 938 C CA . ARG A 1 119 ? -1.942 -10.520 7.531 1.00 85.94 119 ARG A CA 1
ATOM 939 C C . ARG A 1 119 ? -1.957 -9.785 8.868 1.00 85.94 119 ARG A C 1
ATOM 941 O O . ARG A 1 119 ? -2.697 -10.204 9.749 1.00 85.94 119 ARG A O 1
ATOM 948 N N . ARG A 1 120 ? -1.218 -8.675 9.003 1.00 85.12 120 ARG A N 1
ATOM 949 C CA . ARG A 1 120 ? -1.246 -7.841 10.224 1.00 85.12 120 ARG A CA 1
ATOM 950 C C . ARG A 1 120 ? -2.666 -7.360 10.540 1.00 85.12 120 ARG A C 1
ATOM 952 O O . ARG A 1 120 ? -3.078 -7.405 11.697 1.00 85.12 120 ARG A O 1
ATOM 959 N N . CYS A 1 121 ? -3.421 -6.945 9.521 1.00 80.75 121 CYS A N 1
ATOM 960 C CA . CYS A 1 121 ? -4.822 -6.555 9.688 1.00 80.75 121 CYS A CA 1
ATOM 961 C C . CYS A 1 121 ? -5.701 -7.736 10.130 1.00 80.75 121 CYS A C 1
ATOM 963 O O . CYS A 1 121 ? -6.481 -7.590 11.067 1.00 80.75 121 CYS A O 1
ATOM 965 N N . ILE A 1 122 ? -5.563 -8.910 9.500 1.00 80.81 122 ILE A N 1
ATOM 966 C CA . ILE A 1 122 ? -6.314 -10.131 9.859 1.00 80.81 122 ILE A CA 1
ATOM 967 C C . ILE A 1 122 ? -6.054 -10.531 11.317 1.00 80.81 122 ILE A C 1
ATOM 969 O O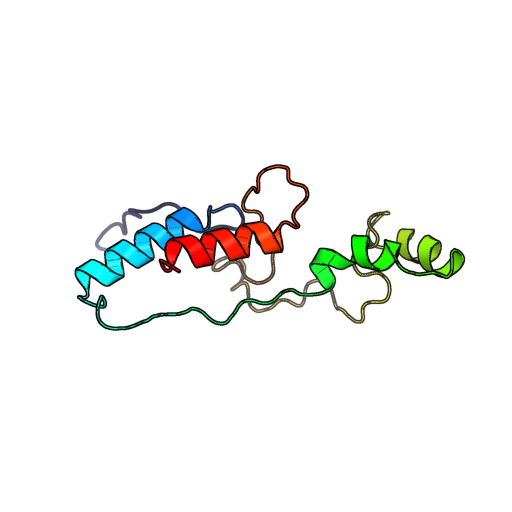 . ILE A 1 122 ? -7.003 -10.678 12.087 1.00 80.81 122 ILE A O 1
ATOM 973 N N . GLU A 1 123 ? -4.781 -10.621 11.714 1.00 78.81 123 GLU A N 1
ATOM 974 C CA . GLU A 1 123 ? -4.376 -11.009 13.070 1.00 78.81 123 GLU A CA 1
ATOM 975 C C . GLU A 1 123 ? -4.975 -10.082 14.134 1.00 78.81 123 GLU A C 1
ATOM 977 O O . GLU A 1 123 ? -5.410 -10.533 15.196 1.00 78.81 123 GLU A O 1
ATOM 982 N N . GLN A 1 124 ? -5.038 -8.778 13.859 1.00 72.88 124 GLN A N 1
ATOM 983 C CA . GLN A 1 124 ? -5.591 -7.820 14.810 1.00 72.88 124 GLN A CA 1
ATOM 984 C C . GLN A 1 124 ? -7.129 -7.787 14.823 1.00 72.88 124 GLN A C 1
ATOM 986 O O . GLN A 1 124 ? -7.708 -7.527 15.882 1.00 72.88 124 GLN A O 1
ATOM 991 N N . MET A 1 125 ? -7.795 -8.132 13.717 1.00 69.56 125 MET A N 1
ATOM 992 C CA . MET A 1 125 ? -9.239 -8.401 13.715 1.00 69.56 125 MET A CA 1
ATOM 993 C C . MET A 1 125 ? -9.605 -9.649 14.541 1.00 69.56 125 MET A C 1
ATOM 995 O O . MET A 1 125 ? -10.780 -9.857 14.839 1.00 69.56 125 MET A O 1
ATOM 999 N N . GLY A 1 126 ? -8.616 -10.451 14.959 1.00 63.50 126 GLY A N 1
ATOM 1000 C CA . GLY A 1 126 ? -8.826 -11.692 15.705 1.00 63.50 126 GLY A CA 1
ATOM 1001 C C . GLY A 1 126 ? -9.310 -12.842 14.821 1.00 63.50 126 GLY A C 1
ATOM 1002 O O . GLY A 1 126 ? -9.994 -13.736 15.324 1.00 63.50 126 GLY A O 1
ATOM 1003 N N . LEU A 1 127 ? -8.991 -12.779 13.523 1.00 50.12 127 LEU A N 1
ATOM 1004 C CA . LEU A 1 127 ? -9.273 -13.799 12.512 1.00 50.12 127 LEU A CA 1
ATOM 1005 C C . LEU A 1 127 ? -8.073 -14.726 12.284 1.00 50.12 127 LEU A C 1
ATOM 1007 O O . LEU A 1 127 ? -6.920 -14.259 12.416 1.00 50.12 127 LEU A O 1
#

Mean predicted aligned error: 8.64 Å